Protein AF-A0A1F9LIU3-F1 (afdb_monomer)

Solvent-accessible surface area (backbone atoms only — not comparable to full-atom values): 3571 Å² total; per-residue (Å²): 89,71,36,68,71,34,54,57,56,51,72,79,39,60,75,94,52,36,66,60,51,51,55,52,52,52,52,49,24,53,76,70,74,42,82,42,42,40,54,66,55,53,50,51,51,47,56,60,44,50,67,73,57,64,50,96,76,64,78,130

Radius of gyration: 12.18 Å; Cα contacts (8 Å, |Δi|>4): 32; chains: 1; bounding box: 30×25×32 Å

Structure (mmCIF, N/CA/C/O backbone):
data_AF-A0A1F9LIU3-F1
#
_entry.id   AF-A0A1F9LIU3-F1
#
loop_
_atom_site.group_PDB
_atom_site.id
_atom_site.type_symbol
_atom_site.label_atom_id
_atom_site.label_alt_id
_atom_site.label_comp_id
_atom_site.label_asym_id
_atom_site.label_entity_id
_atom_site.label_seq_id
_atom_site.pdbx_PDB_ins_code
_atom_site.Cartn_x
_atom_site.Cartn_y
_atom_site.Cartn_z
_atom_site.occupancy
_atom_site.B_iso_or_equiv
_atom_site.auth_seq_id
_atom_site.auth_comp_id
_atom_site.auth_asym_id
_atom_site.auth_atom_id
_atom_site.pdbx_PDB_model_num
ATOM 1 N N . MET A 1 1 ? -9.766 -5.508 6.144 1.00 94.56 1 MET A N 1
ATOM 2 C CA . MET A 1 1 ? -10.749 -5.563 5.030 1.00 94.56 1 MET A CA 1
ATOM 3 C C . MET A 1 1 ? -10.265 -4.691 3.876 1.00 94.56 1 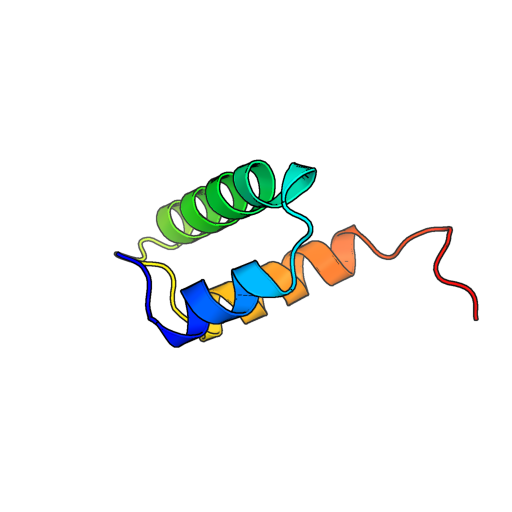MET A C 1
ATOM 5 O O . MET A 1 1 ? -9.562 -3.728 4.145 1.00 94.56 1 MET A O 1
ATOM 9 N N . TRP A 1 2 ? -10.601 -5.003 2.624 1.00 97.50 2 TRP A N 1
ATOM 10 C CA . TRP A 1 2 ? -10.300 -4.143 1.472 1.00 97.50 2 TRP A CA 1
ATOM 11 C C . TRP A 1 2 ? -11.599 -3.623 0.859 1.00 97.50 2 TRP A C 1
ATOM 13 O O . TRP A 1 2 ? -12.501 -4.417 0.596 1.00 97.50 2 TRP A O 1
ATOM 23 N N . GLU A 1 3 ? -11.667 -2.319 0.613 1.00 98.12 3 GLU A N 1
ATOM 24 C CA . GLU A 1 3 ? -12.737 -1.698 -0.167 1.00 98.12 3 GLU A CA 1
ATOM 25 C C . GLU A 1 3 ? -12.638 -2.124 -1.640 1.00 98.12 3 GLU A C 1
ATOM 27 O O . GLU A 1 3 ? -11.536 -2.260 -2.179 1.00 98.12 3 GLU A O 1
ATOM 32 N N . GLU A 1 4 ? -13.771 -2.297 -2.322 1.00 97.88 4 GLU A N 1
ATOM 33 C CA . GLU A 1 4 ? -13.794 -2.715 -3.731 1.00 97.88 4 GLU A CA 1
ATOM 34 C C . GLU A 1 4 ? -13.020 -1.754 -4.646 1.00 97.88 4 GLU A C 1
ATOM 36 O O . GLU A 1 4 ? -12.212 -2.192 -5.467 1.00 97.88 4 GLU A O 1
ATOM 41 N N . GLY A 1 5 ? -13.152 -0.439 -4.437 1.00 97.19 5 GLY A N 1
ATOM 42 C CA . GLY A 1 5 ? -12.375 0.555 -5.183 1.00 97.19 5 GLY A CA 1
ATOM 43 C C . GLY A 1 5 ? -10.862 0.444 -4.949 1.00 97.19 5 GLY A C 1
ATOM 44 O O . GLY A 1 5 ? -10.065 0.693 -5.859 1.00 97.19 5 GLY A O 1
ATOM 45 N N . ALA A 1 6 ? -10.440 0.026 -3.752 1.00 96.38 6 ALA A N 1
ATOM 46 C CA . ALA A 1 6 ? -9.034 -0.212 -3.441 1.00 96.38 6 ALA A CA 1
ATOM 47 C C . ALA A 1 6 ? -8.522 -1.504 -4.095 1.00 96.38 6 ALA A C 1
ATOM 49 O O . ALA A 1 6 ? -7.429 -1.504 -4.667 1.00 96.38 6 ALA A O 1
ATOM 50 N N . LYS A 1 7 ? -9.323 -2.580 -4.085 1.00 96.69 7 LYS A N 1
ATOM 51 C CA . LYS A 1 7 ? -9.000 -3.835 -4.785 1.00 96.69 7 LYS A CA 1
ATOM 52 C C . LYS A 1 7 ? -8.862 -3.617 -6.287 1.00 96.69 7 LYS A C 1
ATOM 54 O O . LYS A 1 7 ? -7.886 -4.074 -6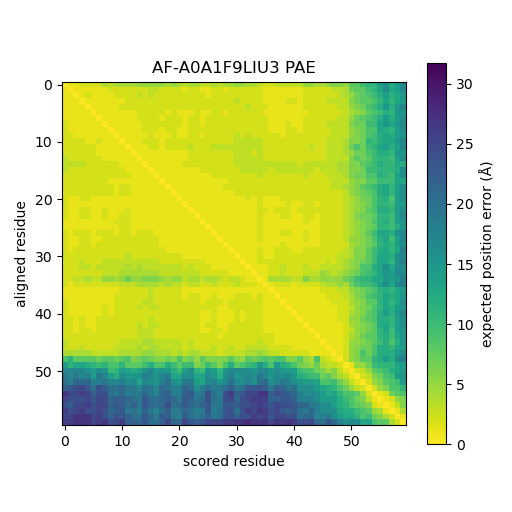.873 1.00 96.69 7 LYS A O 1
ATOM 59 N N . ALA A 1 8 ? -9.780 -2.868 -6.900 1.00 97.00 8 ALA A N 1
ATOM 60 C CA . ALA A 1 8 ? -9.763 -2.591 -8.335 1.00 97.00 8 ALA A CA 1
ATOM 61 C C . ALA A 1 8 ? -8.451 -1.930 -8.790 1.00 97.00 8 ALA A C 1
ATOM 63 O O . ALA A 1 8 ? -7.931 -2.239 -9.860 1.00 97.00 8 ALA A O 1
ATOM 64 N N . ARG A 1 9 ? -7.846 -1.078 -7.953 1.00 94.56 9 ARG A N 1
ATOM 65 C CA . ARG A 1 9 ? -6.556 -0.432 -8.250 1.00 94.56 9 ARG A CA 1
ATOM 66 C C . ARG A 1 9 ? -5.386 -1.413 -8.315 1.00 94.56 9 ARG A C 1
ATOM 68 O O . ARG A 1 9 ? -4.426 -1.139 -9.031 1.00 94.56 9 ARG A O 1
ATOM 75 N N . LEU A 1 10 ? -5.462 -2.552 -7.624 1.00 93.69 10 LEU A N 1
ATOM 76 C CA . LEU A 1 10 ? -4.443 -3.603 -7.710 1.00 93.69 10 LEU A CA 1
ATOM 77 C C . LEU A 1 10 ? -4.393 -4.250 -9.101 1.00 93.69 10 LEU A C 1
ATOM 79 O O . LEU A 1 10 ? -3.352 -4.791 -9.473 1.00 93.69 10 LEU A O 1
ATOM 83 N N . ASN A 1 11 ? -5.470 -4.169 -9.891 1.00 95.06 11 ASN A N 1
ATOM 84 C CA . ASN A 1 11 ? -5.493 -4.693 -11.261 1.00 95.06 11 ASN A CA 1
ATOM 85 C C . ASN A 1 11 ? -4.530 -3.938 -12.186 1.00 95.06 11 ASN A C 1
ATOM 87 O O . ASN A 1 11 ? -3.982 -4.538 -13.104 1.00 95.06 11 ASN A O 1
ATOM 91 N N . ASN A 1 12 ? -4.244 -2.666 -11.886 1.00 93.06 12 ASN A N 1
ATOM 92 C CA . ASN A 1 12 ? -3.262 -1.857 -12.615 1.00 93.06 12 ASN A CA 1
ATOM 93 C C . ASN A 1 12 ? -1.811 -2.174 -12.218 1.00 93.06 12 ASN A C 1
ATOM 95 O O . ASN A 1 12 ? -0.872 -1.620 -12.784 1.00 93.06 12 ASN A O 1
ATOM 99 N N . ILE A 1 13 ? -1.618 -3.032 -11.215 1.00 90.12 13 ILE A N 1
ATOM 100 C CA . ILE A 1 13 ? -0.305 -3.441 -10.732 1.00 90.12 13 ILE A CA 1
ATOM 101 C C . ILE A 1 13 ? 0.057 -4.769 -11.403 1.00 90.12 13 ILE A C 1
ATOM 103 O O . ILE A 1 13 ? -0.729 -5.726 -11.301 1.00 90.12 13 ILE A O 1
ATOM 107 N N . PRO A 1 14 ? 1.240 -4.869 -12.042 1.00 94.25 14 PRO A N 1
ATOM 108 C CA . PRO A 1 14 ? 1.708 -6.123 -12.612 1.00 94.25 14 PRO A CA 1
ATOM 109 C C . PRO A 1 14 ? 1.705 -7.246 -11.571 1.00 94.25 14 PRO A C 1
ATOM 111 O O . PRO A 1 14 ? 2.078 -7.045 -10.411 1.00 94.25 14 PRO A O 1
ATOM 114 N N . SER A 1 15 ? 1.277 -8.441 -11.980 1.00 95.75 15 SER A N 1
ATOM 115 C CA . SER A 1 15 ? 1.044 -9.574 -11.073 1.00 95.75 15 SER A CA 1
ATOM 116 C C . SER A 1 15 ? 2.266 -9.916 -10.217 1.00 95.75 15 SER A C 1
ATOM 118 O O . SER A 1 15 ? 2.120 -10.143 -9.017 1.00 95.75 15 SER A O 1
ATOM 120 N N . PHE A 1 16 ? 3.466 -9.868 -10.802 1.00 94.12 16 PHE A N 1
ATOM 121 C CA . PHE A 1 16 ? 4.720 -10.219 -10.132 1.00 94.12 16 PHE A CA 1
ATOM 122 C C . PHE A 1 16 ? 5.109 -9.272 -8.980 1.00 94.12 16 PHE A C 1
ATOM 124 O O . PHE A 1 16 ? 5.819 -9.695 -8.073 1.00 94.12 16 PHE A O 1
ATOM 131 N N . VAL A 1 17 ? 4.615 -8.025 -8.952 1.00 92.56 17 VAL A N 1
ATOM 132 C CA . VAL A 1 17 ? 4.837 -7.080 -7.830 1.00 92.56 17 VAL A CA 1
ATOM 133 C C . VAL A 1 17 ? 3.608 -6.877 -6.943 1.00 92.56 17 VAL A C 1
ATOM 135 O O . VAL A 1 17 ? 3.731 -6.342 -5.840 1.00 92.56 17 VAL A O 1
ATOM 138 N N . ARG A 1 18 ? 2.417 -7.317 -7.373 1.00 95.56 18 ARG A N 1
ATOM 139 C CA . ARG A 1 18 ? 1.150 -7.069 -6.662 1.00 95.56 18 ARG A CA 1
ATOM 140 C C . ARG A 1 18 ? 1.175 -7.559 -5.215 1.00 95.56 18 ARG A C 1
ATOM 142 O O . ARG A 1 18 ? 0.729 -6.833 -4.332 1.00 95.56 18 ARG A O 1
ATOM 149 N N . GLY A 1 19 ? 1.742 -8.739 -4.955 1.00 96.38 19 GLY A N 1
ATOM 150 C CA . GLY A 1 19 ? 1.859 -9.284 -3.597 1.00 96.38 19 GLY A CA 1
ATOM 151 C C . GLY A 1 19 ? 2.701 -8.408 -2.662 1.00 96.38 19 GLY A C 1
ATOM 152 O O . GLY A 1 19 ? 2.337 -8.207 -1.504 1.00 96.38 19 GLY A O 1
ATOM 153 N N . THR A 1 20 ? 3.791 -7.829 -3.171 1.00 95.19 20 THR A N 1
ATOM 154 C CA . THR A 1 20 ? 4.633 -6.886 -2.419 1.00 95.19 20 THR A CA 1
ATOM 155 C C . THR A 1 20 ? 3.872 -5.603 -2.105 1.00 95.19 20 THR A C 1
ATOM 157 O O . THR A 1 20 ? 3.905 -5.135 -0.968 1.00 95.19 20 THR A O 1
ATOM 160 N N . VAL A 1 21 ? 3.131 -5.065 -3.079 1.00 94.31 21 VAL A N 1
ATOM 161 C CA . VAL A 1 21 ? 2.328 -3.852 -2.869 1.00 94.31 21 VAL A CA 1
ATOM 162 C C . VAL A 1 21 ? 1.222 -4.086 -1.841 1.00 94.31 21 VAL A C 1
ATOM 164 O O . VAL A 1 21 ? 1.069 -3.272 -0.936 1.00 94.31 21 VAL A O 1
ATOM 167 N N . VAL A 1 22 ? 0.499 -5.207 -1.922 1.00 96.50 22 VAL A N 1
ATOM 168 C CA . VAL A 1 22 ? -0.536 -5.569 -0.937 1.00 96.50 22 VAL A CA 1
ATOM 169 C C . VAL A 1 22 ? 0.046 -5.585 0.476 1.00 96.50 22 VAL A C 1
ATOM 171 O O . VAL A 1 22 ? -0.463 -4.883 1.347 1.00 96.50 22 VAL A O 1
ATOM 174 N N . LYS A 1 23 ? 1.166 -6.289 0.692 1.00 96.88 23 LYS A N 1
ATOM 175 C CA . LYS A 1 23 ? 1.827 -6.351 2.008 1.00 96.88 23 LYS A CA 1
ATOM 176 C C . LYS A 1 23 ? 2.232 -4.968 2.520 1.00 96.88 23 LYS A C 1
ATOM 178 O O . LYS A 1 23 ? 2.021 -4.667 3.695 1.00 96.88 23 LYS A O 1
ATOM 183 N N . ALA A 1 24 ? 2.802 -4.132 1.653 1.00 94.75 24 ALA A N 1
ATOM 184 C CA . ALA A 1 24 ? 3.233 -2.786 2.016 1.00 94.75 24 ALA A CA 1
ATOM 185 C C . ALA A 1 24 ? 2.047 -1.889 2.405 1.00 94.75 24 ALA A C 1
ATOM 187 O O . ALA A 1 24 ? 2.108 -1.179 3.408 1.00 94.75 24 ALA A O 1
ATOM 188 N N . VAL A 1 25 ? 0.953 -1.937 1.642 1.00 95.75 25 VAL A N 1
ATOM 189 C CA . VAL A 1 25 ? -0.254 -1.141 1.905 1.00 95.75 25 VAL A CA 1
ATOM 190 C C . VAL A 1 25 ? -0.958 -1.609 3.175 1.00 95.75 25 VAL A C 1
ATOM 192 O O . VAL A 1 25 ? -1.371 -0.782 3.980 1.00 95.75 25 VAL A O 1
ATOM 195 N N . GLU A 1 26 ? -1.054 -2.915 3.412 1.00 96.75 26 GLU A N 1
ATOM 196 C CA . GLU A 1 26 ? -1.636 -3.442 4.649 1.00 96.75 26 GLU A CA 1
ATOM 197 C C . GLU A 1 26 ? -0.796 -3.084 5.877 1.00 96.75 26 GLU A C 1
ATOM 199 O O . GLU A 1 26 ? -1.345 -2.753 6.927 1.00 96.75 26 GLU A O 1
ATOM 204 N N . ALA A 1 27 ? 0.535 -3.107 5.758 1.00 95.62 27 ALA A N 1
ATOM 205 C CA . ALA A 1 27 ? 1.418 -2.626 6.815 1.00 95.62 27 ALA A CA 1
ATOM 206 C C . ALA A 1 27 ? 1.207 -1.128 7.082 1.00 95.62 27 ALA A C 1
ATOM 208 O O . ALA A 1 27 ? 1.125 -0.716 8.239 1.00 95.62 27 ALA A O 1
ATOM 209 N N . PHE A 1 28 ? 1.048 -0.327 6.025 1.00 95.00 28 PHE A N 1
ATOM 210 C CA . PHE A 1 28 ? 0.735 1.092 6.150 1.00 95.00 28 PHE A CA 1
ATOM 211 C C . PHE A 1 28 ? -0.628 1.323 6.821 1.00 95.00 28 PHE A C 1
ATOM 213 O O . PHE A 1 28 ? -0.713 2.119 7.756 1.00 95.00 28 PHE A O 1
ATOM 220 N N . ALA A 1 29 ? -1.660 0.563 6.448 1.00 96.44 29 ALA A N 1
ATOM 221 C CA . ALA A 1 29 ? -2.969 0.607 7.095 1.00 96.44 29 ALA A CA 1
ATOM 222 C C . ALA A 1 29 ? -2.891 0.285 8.591 1.00 96.44 29 ALA A C 1
ATOM 224 O O . ALA A 1 29 ? -3.408 1.052 9.405 1.00 96.44 29 ALA A O 1
ATOM 225 N N . ARG A 1 30 ? -2.158 -0.772 8.966 1.00 96.25 30 ARG A N 1
ATOM 226 C CA . ARG A 1 30 ? -1.916 -1.111 10.377 1.00 96.25 30 ARG A CA 1
ATOM 227 C C . ARG A 1 30 ? -1.196 0.011 11.122 1.00 96.25 30 ARG A C 1
ATOM 229 O O . ARG A 1 30 ? -1.600 0.348 12.228 1.00 96.25 30 ARG A O 1
ATOM 236 N N . SER A 1 31 ? -0.187 0.638 10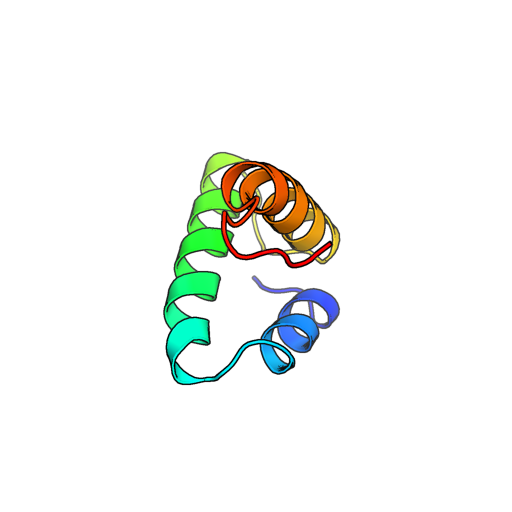.513 1.00 95.38 31 SER A N 1
ATOM 237 C CA . SER A 1 31 ? 0.540 1.754 11.142 1.00 95.38 31 SER A CA 1
ATOM 238 C C . SER A 1 31 ? -0.329 2.991 11.398 1.00 95.38 31 SER A C 1
ATOM 240 O O . SER A 1 31 ? -0.012 3.794 12.268 1.00 95.38 31 SER A O 1
ATOM 242 N N . LYS A 1 32 ? -1.433 3.134 10.656 1.00 94.56 32 LYS A N 1
ATOM 243 C CA . LYS A 1 32 ? -2.417 4.213 10.796 1.00 94.56 32 LYS A CA 1
ATOM 244 C C . LYS A 1 32 ? -3.565 3.860 11.747 1.00 94.56 32 LYS A C 1
ATOM 246 O O . LYS A 1 32 ? -4.466 4.672 11.914 1.00 94.56 32 LYS A O 1
ATOM 251 N N . GLY A 1 33 ? -3.571 2.655 12.324 1.00 95.62 33 GLY A N 1
ATOM 252 C CA . GLY A 1 33 ? -4.708 2.154 13.101 1.00 95.62 33 GLY A CA 1
ATOM 253 C C . GLY A 1 33 ? -5.968 1.932 12.256 1.00 95.62 33 GLY A C 1
ATOM 254 O O . GLY A 1 33 ? -7.067 1.885 12.797 1.00 95.62 33 GLY A O 1
ATOM 255 N N . SER A 1 34 ? -5.831 1.818 10.929 1.00 94.19 34 SER A N 1
ATOM 256 C CA . SER A 1 34 ? -6.967 1.583 10.040 1.00 94.19 34 SER A CA 1
ATOM 257 C C . SER A 1 34 ? -7.378 0.110 10.061 1.00 94.19 34 SER A C 1
ATOM 259 O O . SER A 1 34 ? -6.545 -0.785 9.912 1.00 94.19 34 SER A O 1
ATOM 261 N N . ASN A 1 35 ? -8.685 -0.146 10.138 1.00 91.19 35 ASN A N 1
ATOM 262 C CA . ASN A 1 35 ? -9.265 -1.496 10.094 1.00 91.19 35 ASN A CA 1
ATOM 263 C C . ASN A 1 35 ? -9.337 -2.088 8.669 1.00 91.19 35 ASN A C 1
ATOM 265 O O . ASN A 1 35 ? -9.771 -3.228 8.448 1.00 91.19 35 ASN A O 1
ATOM 269 N N . GLY A 1 36 ? -8.903 -1.329 7.665 1.00 94.19 36 GLY A N 1
ATOM 270 C CA . GLY A 1 36 ? -8.904 -1.777 6.285 1.00 94.19 36 GLY A CA 1
ATOM 271 C C . GLY A 1 36 ? -8.155 -0.868 5.326 1.00 94.19 36 GLY A C 1
ATOM 272 O O . GLY A 1 36 ? -7.639 0.188 5.689 1.00 94.19 36 GLY A O 1
ATOM 273 N N . VAL A 1 37 ? -8.096 -1.313 4.078 1.00 97.69 37 VAL A N 1
ATOM 274 C CA . VAL A 1 37 ? -7.527 -0.554 2.972 1.00 97.69 37 VAL A CA 1
ATOM 275 C C . VAL A 1 37 ? -8.667 0.084 2.191 1.00 97.69 37 VAL A C 1
ATOM 277 O O . VAL A 1 37 ? -9.443 -0.613 1.533 1.00 97.69 37 VAL A O 1
ATOM 280 N N . THR A 1 38 ? -8.751 1.407 2.290 1.00 97.50 38 THR A N 1
ATOM 281 C CA . THR A 1 38 ? -9.696 2.252 1.554 1.00 97.50 38 THR A CA 1
ATOM 282 C C . THR A 1 38 ? -9.037 2.833 0.307 1.00 97.50 38 THR A C 1
ATOM 284 O O . THR A 1 38 ? -7.809 2.796 0.145 1.00 97.50 38 THR A O 1
ATOM 287 N N . VAL A 1 39 ? -9.842 3.403 -0.588 1.00 96.44 39 VAL A N 1
ATOM 288 C CA . VAL A 1 39 ? -9.322 4.155 -1.740 1.00 96.44 39 VAL A CA 1
ATOM 289 C C . VAL A 1 39 ? -8.420 5.310 -1.293 1.00 96.44 39 VAL A C 1
ATOM 291 O O . VAL A 1 39 ? -7.360 5.513 -1.884 1.00 96.44 39 VAL A O 1
ATOM 294 N N . GLU A 1 40 ? -8.800 6.036 -0.244 1.00 95.94 40 GLU A N 1
ATOM 295 C CA . GLU A 1 40 ? -8.027 7.158 0.302 1.00 95.94 40 GLU A CA 1
ATOM 296 C C . GLU A 1 40 ? -6.659 6.710 0.829 1.00 95.94 40 GLU A C 1
ATOM 298 O O . GLU A 1 40 ? -5.633 7.287 0.467 1.00 95.94 40 GLU A O 1
ATOM 303 N N . LEU A 1 41 ? -6.612 5.596 1.564 1.00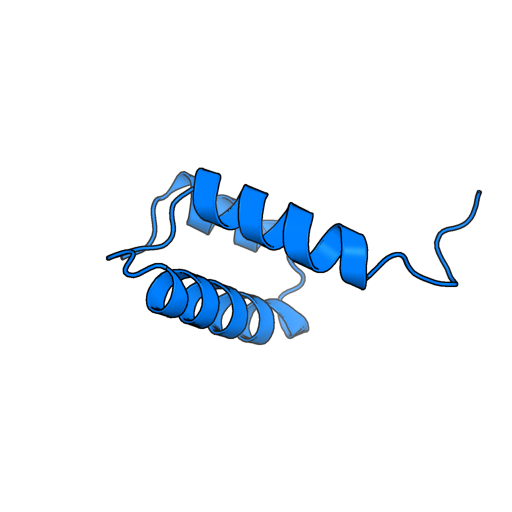 95.75 41 LEU A N 1
ATOM 304 C CA . LEU A 1 41 ? -5.363 5.047 2.085 1.00 95.75 41 LEU A CA 1
ATOM 305 C C . LEU A 1 41 ? -4.388 4.651 0.964 1.00 95.75 41 LEU A C 1
ATOM 307 O O . LEU A 1 41 ? -3.179 4.855 1.081 1.00 95.75 41 LEU A O 1
ATOM 311 N N . MET A 1 42 ? -4.903 4.134 -0.157 1.00 94.44 42 MET A N 1
ATOM 312 C CA . MET A 1 42 ? -4.104 3.858 -1.358 1.00 94.44 42 MET A CA 1
ATOM 313 C C . MET A 1 42 ? -3.543 5.139 -1.989 1.00 94.44 42 MET A C 1
ATOM 315 O O . MET A 1 42 ? -2.418 5.130 -2.495 1.00 94.44 42 MET A O 1
ATOM 319 N N . GLN A 1 43 ? -4.298 6.242 -1.969 1.00 93.06 43 GLN A N 1
ATOM 320 C CA . GLN A 1 43 ? -3.816 7.538 -2.456 1.00 93.06 43 GLN A CA 1
ATOM 321 C C . GLN A 1 43 ? -2.731 8.107 -1.541 1.00 93.06 43 GLN A C 1
ATOM 323 O O . GLN A 1 43 ? -1.704 8.569 -2.036 1.00 93.06 43 GLN A O 1
ATOM 328 N N . GLU A 1 44 ? -2.905 8.011 -0.222 1.00 93.19 44 GLU A N 1
ATOM 329 C CA . GLU A 1 44 ? -1.878 8.387 0.752 1.00 93.19 44 GLU A CA 1
ATOM 330 C C . GLU A 1 44 ? -0.596 7.572 0.568 1.00 93.19 44 GLU A C 1
ATOM 332 O O . GLU A 1 44 ? 0.497 8.138 0.506 1.00 93.19 44 GLU A O 1
ATOM 337 N N . ALA A 1 45 ? -0.723 6.250 0.426 1.00 90.88 45 ALA A N 1
ATOM 338 C CA . ALA A 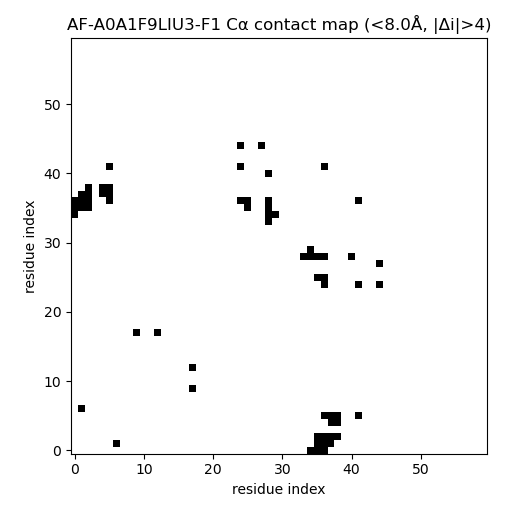1 45 ? 0.400 5.352 0.184 1.00 90.88 45 ALA A CA 1
ATOM 339 C C . ALA A 1 45 ? 1.133 5.720 -1.119 1.00 90.88 45 ALA A C 1
ATOM 341 O O . ALA A 1 45 ? 2.360 5.853 -1.136 1.00 90.88 45 ALA A O 1
ATOM 342 N N . LYS A 1 46 ? 0.382 5.997 -2.196 1.00 88.06 46 LYS A N 1
ATOM 343 C CA . LYS A 1 46 ? 0.929 6.495 -3.465 1.00 88.06 46 LYS A CA 1
ATOM 344 C C . LYS A 1 4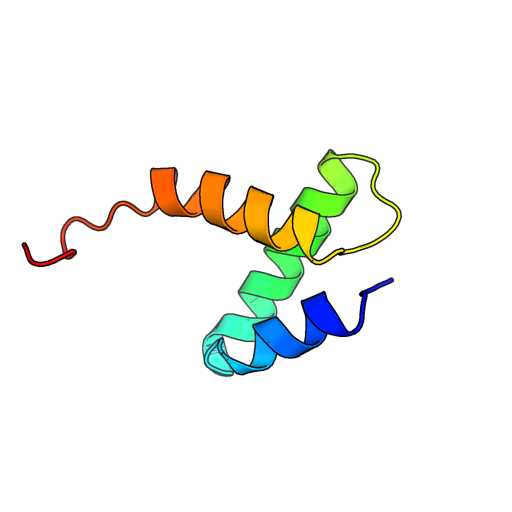6 ? 1.623 7.847 -3.305 1.00 88.06 46 LYS A C 1
ATOM 346 O O . LYS A 1 46 ? 2.675 8.039 -3.897 1.00 88.06 46 LYS A O 1
ATOM 351 N N . ALA A 1 47 ? 1.095 8.778 -2.516 1.00 89.06 47 ALA A N 1
ATOM 352 C CA . ALA A 1 47 ? 1.731 10.076 -2.288 1.00 89.06 47 ALA A CA 1
ATOM 353 C C . ALA A 1 47 ? 3.014 9.951 -1.445 1.00 89.06 47 ALA A C 1
ATOM 355 O O . ALA A 1 47 ? 4.026 10.585 -1.746 1.00 89.06 47 ALA A O 1
ATOM 356 N N . ARG A 1 48 ? 3.000 9.101 -0.413 1.00 84.19 48 ARG A N 1
ATOM 357 C CA . ARG A 1 48 ? 4.146 8.792 0.457 1.00 84.19 48 ARG A CA 1
ATOM 358 C C . ARG A 1 48 ? 5.293 8.173 -0.337 1.00 84.19 48 ARG A C 1
ATOM 360 O O . ARG A 1 48 ? 6.426 8.637 -0.220 1.00 84.19 48 ARG A O 1
ATOM 367 N N . TRP A 1 49 ? 5.007 7.147 -1.137 1.00 81.06 49 TRP A N 1
ATOM 368 C CA . TRP A 1 49 ? 6.025 6.433 -1.905 1.00 81.06 49 TRP A CA 1
ATOM 369 C C . TRP A 1 49 ? 6.299 7.044 -3.265 1.00 81.06 49 TRP A C 1
ATOM 371 O O . TRP A 1 49 ? 7.408 6.906 -3.736 1.00 81.06 49 TRP A O 1
ATOM 381 N N . GLY A 1 50 ? 5.367 7.767 -3.878 1.00 70.62 50 GLY A N 1
ATOM 382 C CA . GLY A 1 50 ? 5.616 8.521 -5.108 1.00 70.62 50 GLY A CA 1
ATOM 383 C C . GLY A 1 50 ? 6.630 9.645 -4.895 1.00 70.62 50 GLY A C 1
ATOM 384 O O . GLY A 1 5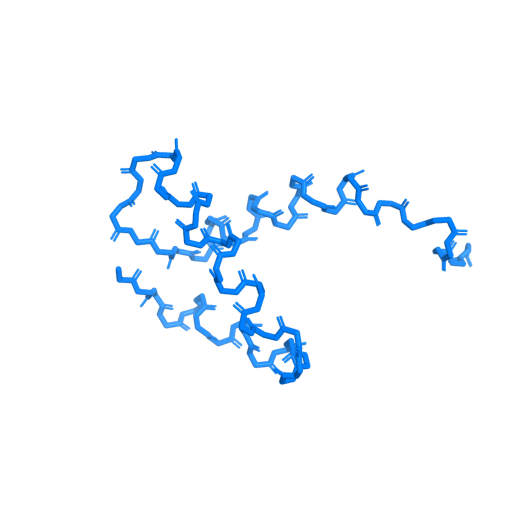0 ? 7.445 9.906 -5.772 1.00 70.62 50 GLY A O 1
ATOM 385 N N . ARG A 1 51 ? 6.657 10.246 -3.695 1.00 59.25 51 ARG A N 1
ATOM 386 C CA . ARG A 1 51 ? 7.724 11.179 -3.296 1.00 59.25 51 ARG A CA 1
ATOM 387 C C . ARG A 1 51 ? 9.057 10.476 -3.012 1.00 59.25 51 ARG A C 1
ATOM 389 O O . ARG A 1 51 ? 10.099 11.046 -3.302 1.00 59.25 51 ARG A O 1
ATOM 396 N N . ALA A 1 52 ? 9.026 9.255 -2.470 1.00 56.31 52 ALA A N 1
ATOM 397 C CA . ALA A 1 52 ? 10.225 8.459 -2.172 1.00 56.31 52 ALA A CA 1
ATOM 398 C C . ALA A 1 52 ? 10.795 7.709 -3.399 1.00 56.31 52 ALA A C 1
ATOM 400 O O . ALA A 1 52 ? 11.989 7.453 -3.462 1.00 56.31 52 ALA A O 1
ATOM 401 N N . MET A 1 53 ? 9.947 7.386 -4.377 1.00 50.03 53 MET A N 1
ATOM 402 C CA . MET A 1 53 ? 10.242 6.751 -5.666 1.00 50.03 53 MET A CA 1
ATOM 403 C C . MET A 1 53 ? 10.241 7.778 -6.797 1.00 50.03 53 MET A C 1
ATOM 405 O O . MET A 1 53 ? 9.921 7.436 -7.937 1.00 50.03 53 MET A O 1
ATOM 409 N N . ARG A 1 54 ? 10.588 9.041 -6.519 1.00 52.53 54 ARG A N 1
ATOM 410 C CA . ARG A 1 54 ? 10.972 9.946 -7.600 1.00 52.53 54 ARG A CA 1
ATOM 411 C C . ARG A 1 54 ? 12.193 9.303 -8.261 1.00 52.53 54 ARG A C 1
ATOM 413 O O . ARG A 1 54 ? 13.291 9.309 -7.715 1.00 52.53 54 ARG A O 1
ATOM 420 N N . SER A 1 55 ? 11.921 8.592 -9.347 1.00 47.62 55 SER A N 1
ATOM 421 C CA . SER A 1 55 ? 12.869 7.713 -10.007 1.00 47.62 55 SER A CA 1
ATOM 422 C C . SER A 1 55 ? 13.971 8.575 -10.621 1.00 47.62 55 SER A C 1
ATOM 424 O O . SER A 1 55 ? 13.630 9.547 -11.295 1.00 47.62 55 SER A O 1
ATOM 426 N N . PRO A 1 56 ? 15.260 8.211 -10.498 1.00 51.28 56 PRO A N 1
ATOM 427 C CA . PRO A 1 56 ? 16.315 8.760 -11.357 1.00 51.28 56 PRO A CA 1
ATOM 428 C C . PRO A 1 56 ? 16.049 8.510 -12.853 1.00 51.28 56 PRO A C 1
ATOM 430 O O . PRO A 1 56 ? 16.740 9.053 -13.703 1.00 51.28 56 PRO A O 1
ATOM 433 N N . PHE A 1 57 ? 15.061 7.666 -13.168 1.00 52.91 57 PHE A N 1
ATOM 434 C CA . PHE A 1 57 ? 14.654 7.267 -14.511 1.00 52.91 57 PHE A CA 1
ATOM 435 C C . PHE A 1 57 ? 13.272 7.799 -14.912 1.00 52.91 57 PHE A C 1
ATOM 437 O O . PHE A 1 57 ? 12.691 7.312 -15.881 1.00 52.91 57 PHE A O 1
ATOM 444 N N . ALA A 1 58 ? 12.708 8.762 -14.177 1.00 51.72 58 ALA A N 1
ATOM 445 C CA . ALA A 1 58 ? 11.624 9.561 -14.734 1.00 51.72 58 ALA A CA 1
ATOM 446 C C . ALA A 1 58 ? 12.236 10.408 -15.860 1.00 51.72 58 ALA A C 1
ATOM 448 O O . ALA A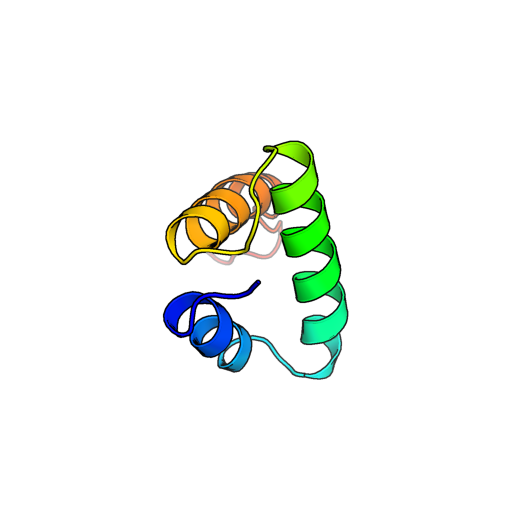 1 58 ? 13.011 11.314 -15.573 1.00 51.72 58 ALA A O 1
ATOM 449 N N . LYS A 1 59 ? 11.978 10.052 -17.125 1.00 53.44 59 LYS A N 1
ATOM 450 C CA . LYS A 1 59 ? 12.338 10.926 -18.244 1.00 53.44 59 LYS A CA 1
ATOM 451 C C . LYS A 1 59 ? 11.472 12.183 -18.193 1.00 53.44 59 LYS A C 1
ATOM 453 O O . LYS A 1 59 ? 10.270 12.065 -17.946 1.00 53.44 59 LYS A O 1
ATOM 458 N N . ASP A 1 60 ? 12.140 13.317 -18.389 1.00 53.88 60 ASP A N 1
ATO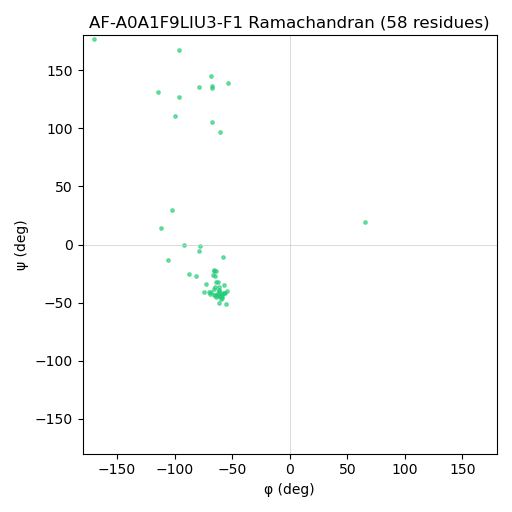M 459 C CA . ASP A 1 60 ? 11.571 14.657 -18.562 1.00 53.88 60 ASP A CA 1
ATOM 460 C C . ASP A 1 60 ? 10.477 14.709 -19.640 1.00 53.88 60 ASP A C 1
ATOM 462 O O . ASP A 1 60 ? 10.588 13.956 -20.642 1.00 53.88 60 ASP A O 1
#

pLDDT: mean 87.1, std 15.92, range [47.62, 98.12]

Foldseek 3Di:
DEDPLRVVVLVVPPPVCSVVVVVVLVVQCVVVVHPYHYPVSVVVVCVVVVVVPPDPPPDD

Nearest PDB structures (foldseek):
  2kru-assembly1_A  TM=8.152E-01  e=7.792E-03  Chlorobaculum tepidum
  2l09-assembly1_A  TM=7.211E-01  e=8.377E-03  Nostoc sp. PCC 7120 = FACHB-418
  2ynm-assembly1_D-2  TM=8.463E-01  e=2.341E-01  Prochlorococcus marinus

Sequence (60 aa):
MWEEGAKARLNNIPSFVRGTVVKAVEAFARSKGSNGVTVELMQEAKARWGRAMRSPFAKD

Secondary structure (DSSP, 8-state):
-B-HHHHHHHTTS-HHHHHHHHHHHHHHHHHTT-SSB-HHHHHHHHHHHHHHT--TT---

Mean predicted aligned error: 5.7 Å